Protein AF-A0AAN0KNG1-F1 (afdb_monomer_lite)

Secondary structure (DSSP, 8-state):
--S-S-S-SS-------S--EEEEEEEEEEEEEEEETTEEEEEEEEEEEEEEETTEEEEEEETTEEEEEESPPS--TTGGG--EEEEEEEEEETTEEESEEEESEEEEEEEEEEEEEETTS-EEEEEEEEEEEEE-TTPPEEE----

Radius of gyration: 17.94 Å; chains: 1; bounding box: 52×50×47 Å

Sequence (147 aa):
MTSADVVQALTSVCDNHGMARQFEFADSEISRIHRTAEGCSIEFSAALVTERQGSDTQQGYSNGLRLLLNPCPPAIADQAQAFGLLTSGWLQRGLQRLSVLPVPSDYQAEALSLHLQFANGLQMQLSGSSLRCEASEQARQVEVLAC

Foldseek 3Di:
DDDDDDPPPPPPDPPPPDFFKKWAQAFWWWPAWDADPFAIKTFTCWIWIWTDDPPDIFIWTKRFKMKGAPHHPPDWPPRVPPGTGWRFKWKDAPPDTGRMDTEFDKDFHPKIKIWTAHPVRDITITMHGMMTIYGDPPIDIDTPPDD

pLDDT: mean 82.28, std 19.29, range [33.16, 98.0]

Structure (mmCIF, N/CA/C/O backbone):
data_AF-A0AAN0KNG1-F1
#
_entry.id   AF-A0AAN0KNG1-F1
#
loop_
_atom_site.group_PDB
_atom_site.id
_atom_site.type_symbol
_atom_site.label_atom_id
_atom_site.label_alt_id
_atom_site.label_comp_id
_atom_site.label_asym_id
_atom_site.label_entity_id
_atom_site.label_seq_id
_atom_site.pdbx_PDB_ins_code
_atom_site.Cartn_x
_atom_site.Cartn_y
_atom_site.Cartn_z
_atom_site.occupancy
_atom_site.B_iso_or_equiv
_atom_site.auth_seq_id
_atom_site.auth_comp_id
_atom_site.auth_asym_id
_atom_site.auth_atom_id
_atom_site.pdbx_PDB_model_num
ATOM 1 N N . MET A 1 1 ? 31.582 34.809 32.575 1.00 43.69 1 MET A N 1
ATOM 2 C CA . MET A 1 1 ? 30.729 34.952 31.376 1.00 43.69 1 MET A CA 1
ATOM 3 C C . MET A 1 1 ? 31.422 34.194 30.262 1.00 43.69 1 MET A C 1
ATOM 5 O O . MET A 1 1 ? 32.468 34.629 29.803 1.00 43.69 1 MET A O 1
ATOM 9 N N . THR A 1 2 ? 30.937 32.990 29.974 1.00 39.97 2 THR A N 1
ATOM 10 C CA . THR A 1 2 ? 31.648 31.940 29.228 1.00 39.97 2 THR A CA 1
ATOM 11 C C . THR A 1 2 ? 30.662 31.238 28.305 1.00 39.97 2 THR A C 1
ATOM 13 O O . THR A 1 2 ? 29.613 30.821 28.784 1.00 39.97 2 THR A O 1
ATOM 16 N N . SER A 1 3 ? 31.014 31.132 27.020 1.00 42.19 3 SER A N 1
ATOM 17 C CA . SER A 1 3 ? 30.436 30.245 25.993 1.00 42.19 3 SER A CA 1
ATOM 18 C C . SER A 1 3 ? 28.920 30.045 26.033 1.00 42.19 3 SER A C 1
ATOM 20 O O . SER A 1 3 ? 28.424 28.922 25.980 1.00 42.19 3 SER A O 1
ATOM 22 N N . ALA A 1 4 ? 28.229 31.179 26.106 1.00 39.78 4 ALA A N 1
ATOM 23 C CA . ALA A 1 4 ? 26.853 31.387 25.701 1.00 39.78 4 ALA A CA 1
ATOM 24 C C . ALA A 1 4 ? 26.429 30.480 24.526 1.00 39.78 4 ALA A C 1
ATOM 26 O O . ALA A 1 4 ? 27.022 30.502 23.449 1.00 39.78 4 ALA A O 1
ATOM 27 N N . ASP A 1 5 ? 25.371 29.712 24.771 1.00 42.09 5 ASP A N 1
ATOM 28 C CA . ASP A 1 5 ? 24.125 29.795 24.002 1.00 42.09 5 ASP A CA 1
ATOM 29 C C . ASP A 1 5 ? 24.109 29.312 22.539 1.00 42.09 5 ASP A C 1
ATOM 31 O O . ASP A 1 5 ? 23.098 29.472 21.862 1.00 42.09 5 ASP A O 1
ATOM 35 N N . VAL A 1 6 ? 25.165 28.654 22.041 1.00 44.97 6 VAL A N 1
ATOM 36 C CA . VAL A 1 6 ? 25.234 28.220 20.623 1.00 44.97 6 VAL A CA 1
ATOM 37 C C . VAL A 1 6 ? 24.984 26.718 20.393 1.00 44.97 6 VAL A C 1
ATOM 39 O O . VAL A 1 6 ? 24.703 26.313 19.269 1.00 44.97 6 VAL A O 1
ATOM 42 N N . VAL A 1 7 ? 24.968 25.865 21.423 1.00 39.97 7 VAL A N 1
ATOM 43 C CA . VAL A 1 7 ? 24.682 24.416 21.250 1.00 39.97 7 VAL A CA 1
ATOM 44 C C . VAL A 1 7 ? 23.303 24.046 21.805 1.00 39.97 7 VAL A C 1
ATOM 46 O O . VAL A 1 7 ? 23.127 23.045 22.489 1.00 39.97 7 VAL A O 1
ATOM 49 N N . GLN A 1 8 ? 22.304 24.882 21.518 1.00 36.75 8 GLN A N 1
ATOM 50 C CA . GLN A 1 8 ? 20.894 24.623 21.841 1.00 36.75 8 GLN A CA 1
ATOM 51 C C . GLN A 1 8 ? 19.999 24.614 20.587 1.00 36.75 8 GLN A C 1
ATOM 53 O O . GLN A 1 8 ? 18.789 24.781 20.676 1.00 36.75 8 GLN A O 1
ATOM 58 N N . ALA A 1 9 ? 20.597 24.377 19.411 1.00 39.06 9 ALA A N 1
ATOM 59 C CA . ALA A 1 9 ? 19.920 24.346 18.109 1.00 39.06 9 ALA A CA 1
ATOM 60 C C . ALA A 1 9 ? 19.993 22.972 17.401 1.00 39.06 9 ALA A C 1
ATOM 62 O O . ALA A 1 9 ? 19.987 22.907 16.176 1.00 39.06 9 ALA A O 1
ATOM 63 N N . LEU A 1 10 ? 20.075 21.866 18.156 1.00 39.66 10 LEU A N 1
ATOM 64 C CA . LEU A 1 10 ? 19.995 20.497 17.603 1.00 39.66 10 LEU A CA 1
ATOM 65 C C . LEU A 1 10 ? 18.913 19.614 18.238 1.00 39.66 10 LEU A C 1
ATOM 67 O O . LEU A 1 10 ? 18.740 18.467 17.842 1.00 39.66 10 LEU A O 1
ATOM 71 N N . THR A 1 11 ? 18.111 20.156 19.146 1.00 39.69 11 THR A N 1
ATOM 72 C CA . THR A 1 11 ? 16.829 19.562 19.534 1.00 39.69 11 THR A CA 1
ATOM 73 C C . THR A 1 11 ? 15.722 20.322 18.825 1.00 39.69 11 THR A C 1
ATOM 75 O O . THR A 1 11 ? 14.994 21.098 19.436 1.00 39.69 11 THR A O 1
ATOM 78 N N . SER A 1 12 ? 15.601 20.109 17.509 1.00 38.56 12 SER A N 1
ATOM 79 C CA . SER A 1 12 ? 14.331 20.343 16.821 1.00 38.56 12 SER A CA 1
ATOM 80 C C . SER A 1 12 ? 13.354 19.287 17.333 1.00 38.56 12 SER A C 1
ATOM 82 O O . SER A 1 12 ? 13.273 18.177 16.824 1.00 38.56 12 SER A O 1
ATOM 84 N N . VAL A 1 13 ? 12.782 19.603 18.493 1.00 38.78 13 VAL A N 1
ATOM 85 C CA . VAL A 1 13 ? 11.366 19.476 18.817 1.00 38.78 13 VAL A CA 1
ATOM 86 C C . VAL A 1 13 ? 10.652 18.401 17.990 1.00 38.78 13 VAL A C 1
ATOM 88 O O . VAL A 1 13 ? 9.929 18.688 17.041 1.00 38.78 13 VAL A O 1
ATOM 91 N N . CYS A 1 14 ? 10.822 17.142 18.394 1.00 35.81 14 CYS A N 1
ATOM 92 C CA . CYS A 1 14 ? 9.769 16.150 18.215 1.00 35.81 14 CYS A CA 1
ATOM 93 C C . CYS A 1 14 ? 8.671 16.478 19.235 1.00 35.81 14 CYS A C 1
ATOM 95 O O . CYS A 1 14 ? 8.558 15.818 20.270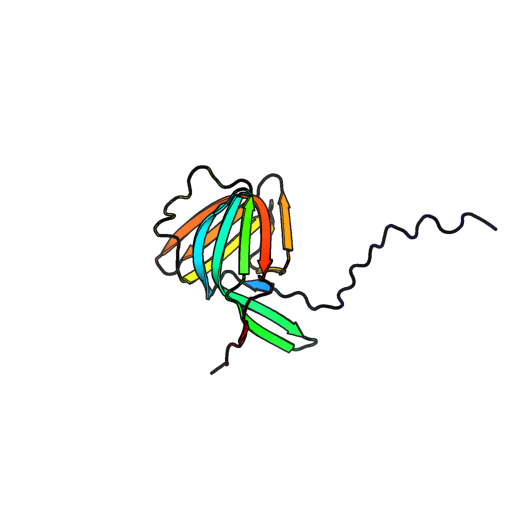 1.00 35.81 14 CYS A O 1
ATOM 97 N N . ASP A 1 15 ? 7.904 17.539 18.976 1.00 37.59 15 ASP A N 1
ATOM 98 C CA . ASP A 1 15 ? 6.628 17.766 19.647 1.00 37.59 15 ASP A CA 1
ATOM 99 C C . ASP A 1 15 ? 5.692 16.627 19.226 1.00 37.59 15 ASP A C 1
ATOM 101 O O . ASP A 1 15 ? 4.996 16.702 18.219 1.00 37.59 15 ASP A O 1
ATOM 105 N N . ASN A 1 16 ? 5.655 15.549 20.009 1.00 39.00 16 ASN A N 1
ATOM 106 C CA . ASN A 1 16 ? 4.606 14.531 19.922 1.00 39.00 16 ASN A CA 1
ATOM 107 C C . ASN A 1 16 ? 3.310 15.034 20.594 1.00 39.00 16 ASN A C 1
ATOM 109 O O . ASN A 1 16 ? 2.680 14.324 21.375 1.00 39.00 16 ASN A O 1
ATOM 113 N N . HIS A 1 17 ? 2.884 16.260 20.277 1.00 38.59 17 HIS A N 1
ATOM 114 C CA . HIS A 1 17 ? 1.521 16.740 20.521 1.00 38.59 17 HIS A CA 1
ATOM 115 C C . HIS A 1 17 ? 0.608 16.337 19.352 1.00 38.59 17 HIS A C 1
ATOM 117 O O . HIS A 1 17 ? 0.002 17.160 18.674 1.00 38.59 17 HIS A O 1
ATOM 123 N N . GLY A 1 18 ? 0.526 15.028 19.124 1.00 45.78 18 GLY A N 1
ATOM 124 C CA . GLY A 1 18 ? -0.305 14.391 18.110 1.00 45.78 18 GLY A CA 1
ATOM 125 C C . GLY A 1 18 ? 0.041 12.911 18.091 1.00 45.78 18 GLY A C 1
ATOM 126 O O . GLY A 1 18 ? 1.151 12.535 17.727 1.00 45.78 18 GLY A O 1
ATOM 127 N N . MET A 1 19 ? -0.852 12.065 18.588 1.00 56.03 19 MET A N 1
ATOM 128 C CA . MET A 1 19 ? -0.594 10.631 18.675 1.00 56.03 19 MET A CA 1
ATOM 129 C C . MET A 1 19 ? -0.348 10.049 17.278 1.00 56.03 19 MET A C 1
ATOM 131 O O . MET A 1 19 ? -1.056 10.382 16.329 1.00 56.03 19 MET A O 1
ATOM 135 N N . ALA A 1 20 ? 0.664 9.189 17.146 1.00 72.19 20 ALA A N 1
ATOM 136 C CA . ALA A 1 20 ? 1.073 8.656 15.851 1.00 72.19 20 ALA A CA 1
ATOM 137 C C . ALA A 1 20 ? -0.005 7.711 15.298 1.00 72.19 20 ALA A C 1
ATOM 139 O O . ALA A 1 20 ? -0.115 6.560 15.722 1.00 72.19 20 ALA A O 1
ATOM 140 N N . ARG A 1 21 ? -0.789 8.211 14.343 1.00 88.62 21 ARG A N 1
ATOM 141 C CA . ARG A 1 21 ? -1.677 7.425 13.487 1.00 88.62 21 ARG A CA 1
ATOM 142 C C . ARG A 1 21 ? -0.853 6.359 12.758 1.00 88.62 21 ARG A C 1
ATOM 144 O O . ARG A 1 21 ? 0.208 6.670 12.217 1.00 88.62 21 ARG A O 1
ATOM 151 N N . GLN A 1 22 ? -1.318 5.115 12.744 1.00 93.62 22 GLN A N 1
ATOM 152 C CA . GLN A 1 22 ? -0.646 3.980 12.109 1.00 93.62 22 GLN A CA 1
ATOM 153 C C . GLN A 1 22 ? -1.538 3.381 11.031 1.00 93.62 22 GLN A C 1
ATOM 155 O O . GLN A 1 22 ? -2.720 3.175 11.253 1.00 93.62 22 GLN A O 1
ATOM 160 N N . PHE A 1 23 ? -0.965 3.104 9.871 1.00 94.88 23 PHE A N 1
ATOM 161 C CA . PHE A 1 23 ? -1.590 2.387 8.772 1.00 94.88 23 PHE A CA 1
ATOM 162 C C . PHE A 1 23 ? -1.186 0.916 8.803 1.00 94.88 23 PHE A C 1
ATOM 164 O O . PHE A 1 23 ? -0.001 0.604 8.953 1.00 94.88 23 PHE A O 1
ATOM 171 N N . GLU A 1 24 ? -2.162 0.035 8.612 1.00 95.75 24 GLU A N 1
ATOM 172 C CA . GLU A 1 24 ? -1.994 -1.413 8.565 1.00 95.75 24 GLU A CA 1
ATOM 173 C C . GLU A 1 24 ? -2.334 -1.936 7.168 1.00 95.75 24 GLU A C 1
ATOM 175 O O . GLU A 1 24 ? -3.383 -1.631 6.608 1.00 95.75 24 GLU A O 1
ATOM 180 N N . PHE A 1 25 ? -1.442 -2.735 6.578 1.00 96.25 25 PHE A N 1
ATOM 181 C CA . PHE A 1 25 ? -1.678 -3.261 5.231 1.00 96.25 25 PHE A CA 1
ATOM 182 C C . PHE A 1 25 ? -2.793 -4.303 5.191 1.00 96.25 25 PHE A C 1
ATOM 184 O O . PHE A 1 25 ? -3.537 -4.346 4.218 1.00 96.25 25 PHE A O 1
ATOM 191 N N . ALA A 1 26 ? -2.866 -5.173 6.200 1.00 95.06 26 ALA A N 1
ATOM 192 C CA . ALA A 1 26 ? -3.926 -6.170 6.284 1.00 95.06 26 ALA A CA 1
ATOM 193 C C . ALA A 1 26 ? -5.282 -5.473 6.443 1.00 95.06 26 ALA A C 1
ATOM 195 O O . ALA A 1 26 ? -5.362 -4.400 7.037 1.00 95.06 26 ALA A 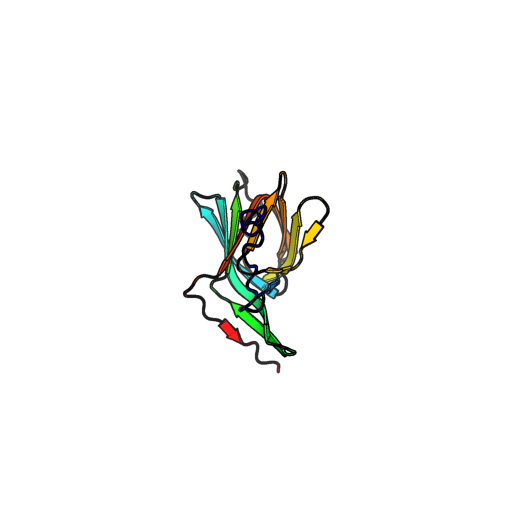O 1
ATOM 196 N N . ASP A 1 27 ? -6.316 -6.069 5.855 1.00 95.25 27 ASP A N 1
ATOM 197 C CA . ASP A 1 27 ? -7.688 -5.555 5.835 1.00 95.25 27 ASP A CA 1
ATOM 198 C C . ASP A 1 27 ? -7.869 -4.214 5.103 1.00 95.25 27 ASP A C 1
ATOM 200 O O . ASP A 1 27 ? -8.976 -3.685 5.028 1.00 95.25 27 ASP A O 1
ATOM 204 N N . SER A 1 28 ? -6.812 -3.686 4.481 1.00 95.94 28 SER A N 1
ATOM 205 C CA . SER A 1 28 ? -6.892 -2.505 3.628 1.00 95.94 28 SER A CA 1
ATOM 206 C C . SER A 1 28 ? -7.258 -2.861 2.188 1.00 95.94 28 SER A C 1
ATOM 208 O O . SER A 1 28 ? -6.819 -3.874 1.652 1.00 95.94 28 SER A O 1
ATOM 210 N N . GLU A 1 29 ? -8.013 -2.002 1.512 1.00 96.69 29 GLU A N 1
ATOM 211 C CA . GLU A 1 29 ? -8.453 -2.191 0.131 1.00 96.69 29 GLU A CA 1
ATOM 212 C C . GLU A 1 29 ? -7.804 -1.168 -0.809 1.00 96.69 29 GLU A C 1
ATOM 214 O O . GLU A 1 29 ? -7.928 0.044 -0.615 1.00 96.69 29 GLU A O 1
ATOM 219 N N . ILE A 1 30 ? -7.124 -1.663 -1.848 1.00 95.56 30 ILE A N 1
ATOM 220 C CA . ILE A 1 30 ? -6.524 -0.842 -2.906 1.00 95.56 30 ILE A CA 1
ATOM 221 C C . ILE A 1 30 ? -7.565 -0.572 -3.990 1.00 95.56 30 ILE A C 1
ATOM 223 O O . ILE A 1 30 ? -8.102 -1.500 -4.593 1.00 95.56 30 ILE A O 1
ATOM 227 N N . SER A 1 31 ? -7.785 0.701 -4.308 1.00 93.31 31 SER A N 1
ATOM 228 C CA . SER A 1 31 ? -8.691 1.122 -5.382 1.00 93.31 31 SER A CA 1
ATOM 229 C C . SER A 1 31 ? -7.965 1.394 -6.696 1.00 93.31 31 SER A C 1
ATOM 231 O O . SER A 1 31 ? -8.551 1.258 -7.774 1.00 93.31 31 SER A O 1
ATOM 233 N N . ARG A 1 32 ? -6.688 1.794 -6.633 1.00 91.81 32 ARG A N 1
ATOM 234 C CA . ARG A 1 32 ? -5.921 2.162 -7.824 1.00 91.81 32 ARG A CA 1
ATOM 235 C C . ARG A 1 32 ? -4.420 2.064 -7.601 1.00 91.81 32 ARG A C 1
ATOM 237 O O . ARG A 1 32 ? -3.901 2.521 -6.590 1.00 91.81 32 ARG A O 1
ATOM 244 N N . ILE A 1 33 ? -3.715 1.593 -8.627 1.00 92.69 33 ILE A N 1
ATOM 245 C CA . ILE A 1 33 ? -2.260 1.717 -8.752 1.00 92.69 33 ILE A CA 1
ATOM 246 C C . ILE A 1 33 ? -1.957 2.380 -10.087 1.00 92.69 33 ILE A C 1
ATOM 248 O O . ILE A 1 33 ? -2.384 1.890 -11.134 1.00 92.69 33 ILE A O 1
ATOM 252 N N . HIS A 1 34 ? -1.236 3.496 -10.076 1.00 91.00 34 HIS A N 1
ATOM 253 C CA . HIS A 1 34 ? -0.938 4.240 -11.297 1.00 91.00 34 HIS A CA 1
ATOM 254 C C . HIS A 1 34 ? 0.383 5.000 -11.209 1.00 91.00 34 HIS A C 1
ATOM 256 O O . HIS A 1 34 ? 0.895 5.288 -10.131 1.00 91.00 34 HIS A O 1
ATOM 262 N N . ARG A 1 35 ? 0.947 5.330 -12.372 1.00 91.06 35 ARG A N 1
ATOM 263 C CA . ARG A 1 35 ? 2.147 6.166 -12.461 1.00 91.06 35 ARG A CA 1
ATOM 264 C C . ARG A 1 35 ? 1.781 7.635 -12.278 1.00 91.06 35 ARG A C 1
ATOM 266 O O . ARG A 1 35 ? 0.778 8.092 -12.820 1.00 91.06 35 ARG A O 1
ATOM 273 N N . THR A 1 36 ? 2.637 8.370 -11.590 1.00 89.62 36 THR A N 1
ATOM 274 C CA . THR A 1 36 ? 2.605 9.826 -11.451 1.00 89.62 36 THR A CA 1
ATOM 275 C C . THR A 1 36 ? 3.946 10.406 -11.906 1.00 89.62 36 THR A C 1
ATOM 277 O O . THR A 1 36 ? 4.884 9.667 -12.213 1.00 89.62 36 THR A O 1
ATOM 280 N N . ALA A 1 37 ? 4.059 11.736 -11.945 1.00 86.31 37 ALA A N 1
ATOM 281 C CA . ALA A 1 37 ? 5.335 12.401 -12.215 1.00 86.31 37 ALA A CA 1
ATOM 282 C C . ALA A 1 37 ? 6.400 12.123 -11.132 1.00 86.31 37 ALA A C 1
ATOM 284 O O . ALA A 1 37 ? 7.590 12.247 -11.400 1.00 86.31 37 ALA A O 1
ATOM 285 N N . GLU A 1 38 ? 5.972 11.737 -9.926 1.00 84.81 38 GLU A N 1
ATOM 286 C CA . GLU A 1 38 ? 6.833 11.524 -8.759 1.00 84.81 38 GLU A CA 1
ATOM 287 C C . GLU A 1 38 ? 7.142 10.043 -8.495 1.00 84.81 38 GLU A C 1
ATOM 289 O O . GLU A 1 38 ? 7.977 9.745 -7.646 1.00 84.81 38 GLU A O 1
ATOM 294 N N . GLY A 1 39 ? 6.464 9.106 -9.170 1.00 91.25 39 GLY A N 1
ATOM 295 C CA . GLY A 1 39 ? 6.616 7.680 -8.894 1.00 91.25 39 GLY A CA 1
ATOM 296 C C . GLY A 1 39 ? 5.385 6.836 -9.227 1.00 91.25 39 GLY A C 1
ATOM 297 O O . GLY A 1 39 ? 4.654 7.104 -10.177 1.00 91.25 39 GLY A O 1
ATOM 298 N N . CYS A 1 40 ? 5.198 5.749 -8.485 1.00 92.75 40 CYS A N 1
ATOM 299 C CA . CYS A 1 40 ? 3.995 4.924 -8.507 1.00 92.75 40 CYS A CA 1
ATOM 300 C C . CYS A 1 40 ? 3.130 5.314 -7.304 1.00 92.75 40 CYS A C 1
ATOM 302 O O . CYS A 1 40 ? 3.597 5.240 -6.168 1.00 92.75 40 CYS A O 1
ATOM 304 N N . SER A 1 41 ? 1.879 5.689 -7.547 1.00 93.94 41 SER A N 1
ATOM 305 C CA . SER A 1 41 ? 0.879 5.937 -6.510 1.00 93.94 41 SER A CA 1
ATOM 306 C C . SER A 1 41 ? -0.002 4.705 -6.318 1.00 93.94 41 SER A C 1
ATOM 308 O O . SER A 1 41 ? -0.471 4.117 -7.297 1.00 93.94 41 SER A O 1
ATOM 310 N N . ILE A 1 42 ? -0.227 4.335 -5.059 1.00 95.25 42 ILE A N 1
ATOM 311 C CA . ILE A 1 42 ? -1.157 3.297 -4.613 1.00 95.25 42 ILE A CA 1
ATOM 312 C C . ILE A 1 42 ? -2.204 3.986 -3.744 1.00 95.25 42 ILE A C 1
ATOM 314 O O . ILE A 1 42 ? -1.883 4.505 -2.675 1.00 95.25 42 ILE A O 1
ATOM 318 N N . GLU A 1 43 ? -3.444 4.004 -4.213 1.00 94.69 43 GLU A N 1
ATOM 319 C CA . GLU A 1 43 ? -4.579 4.636 -3.543 1.00 94.69 43 GLU A CA 1
ATOM 320 C C . GLU A 1 43 ? -5.460 3.573 -2.894 1.00 94.69 43 GLU A C 1
ATOM 322 O O . GLU A 1 43 ? -5.726 2.521 -3.487 1.00 94.69 43 GLU A O 1
ATOM 327 N N . PHE A 1 44 ? -5.940 3.868 -1.688 1.00 94.62 44 PHE A N 1
ATOM 328 C CA . PHE A 1 44 ? -6.775 2.962 -0.909 1.00 94.62 44 PHE A CA 1
ATOM 329 C C . PHE A 1 44 ? -8.220 3.464 -0.878 1.00 94.62 44 PHE A C 1
ATOM 331 O O . PHE A 1 44 ? -8.465 4.629 -0.567 1.00 94.62 44 PHE A O 1
ATOM 338 N N . SER A 1 45 ? -9.188 2.597 -1.195 1.00 93.12 45 SER A N 1
ATOM 339 C CA . SER A 1 45 ? -10.616 2.873 -0.949 1.00 93.12 45 SER A CA 1
ATOM 340 C C . SER A 1 45 ? -10.949 2.778 0.537 1.00 93.12 45 SER A C 1
ATOM 342 O O . SER A 1 45 ? -11.808 3.517 1.018 1.00 93.12 45 SER A O 1
ATOM 344 N N . ALA A 1 46 ? -10.251 1.897 1.255 1.00 94.56 46 ALA A N 1
ATOM 345 C CA . ALA A 1 46 ? -10.366 1.714 2.692 1.00 94.56 46 ALA A CA 1
ATOM 346 C C . ALA A 1 46 ? -9.011 1.273 3.257 1.00 94.56 46 ALA A C 1
ATOM 348 O O . ALA A 1 46 ? -8.654 0.108 3.180 1.00 94.56 46 ALA A O 1
ATOM 349 N N . ALA A 1 47 ? -8.232 2.197 3.806 1.00 95.06 47 ALA A N 1
ATOM 350 C CA . ALA A 1 47 ? -7.002 1.890 4.523 1.00 95.06 47 ALA A CA 1
ATOM 351 C C . ALA A 1 47 ? -7.295 1.731 6.010 1.00 95.06 47 ALA A C 1
ATOM 353 O O . ALA A 1 47 ? -7.838 2.651 6.625 1.00 95.06 47 ALA A O 1
ATOM 354 N N . LEU A 1 48 ? -6.916 0.595 6.581 1.00 95.06 48 LEU A N 1
ATOM 355 C CA . LEU A 1 48 ? -7.027 0.352 8.001 1.00 95.06 48 LEU A CA 1
ATOM 356 C C . LEU A 1 48 ? -6.042 1.246 8.759 1.00 95.06 48 LEU A C 1
ATOM 358 O O . LEU A 1 48 ? -4.831 1.211 8.531 1.00 95.06 48 LEU A O 1
ATOM 362 N N . VAL A 1 49 ? -6.582 2.075 9.644 1.00 92.94 49 VAL A N 1
ATOM 363 C CA . VAL A 1 49 ? -5.834 3.055 10.413 1.00 92.94 49 VAL A CA 1
ATOM 364 C C . VAL A 1 49 ? -6.150 2.908 11.895 1.00 92.94 49 VAL A C 1
ATOM 366 O O . VAL A 1 49 ? -7.310 2.932 12.306 1.00 92.94 49 VAL A O 1
ATOM 369 N N . THR A 1 50 ? -5.091 2.834 12.689 1.00 91.19 50 THR A N 1
ATOM 370 C CA . THR A 1 50 ? -5.136 2.751 14.142 1.00 91.19 50 THR A CA 1
ATOM 371 C C . THR A 1 50 ? -4.580 4.039 14.743 1.00 91.19 50 THR A C 1
ATOM 373 O O . THR A 1 50 ? -3.478 4.484 14.414 1.00 91.19 50 THR A O 1
ATOM 376 N N . GLU A 1 51 ? -5.334 4.653 15.645 1.00 87.75 51 GLU A N 1
ATOM 377 C CA . GLU A 1 51 ? -4.946 5.842 16.394 1.00 87.75 51 GLU A CA 1
ATOM 378 C C . GLU A 1 51 ? -4.946 5.535 17.879 1.00 87.75 51 GLU A C 1
ATOM 380 O O . GLU A 1 51 ? -5.917 5.018 18.426 1.00 87.75 51 GLU A O 1
ATOM 385 N N . ARG A 1 52 ? -3.858 5.883 18.560 1.00 81.81 52 ARG A N 1
ATOM 386 C CA . ARG A 1 52 ? -3.838 5.850 20.021 1.00 81.81 52 ARG A CA 1
ATOM 387 C C . ARG A 1 52 ? -4.290 7.197 20.551 1.00 81.81 52 ARG A C 1
ATOM 389 O O . ARG A 1 52 ? -3.853 8.218 20.048 1.00 81.81 52 ARG A O 1
ATOM 396 N N . GLN A 1 53 ? -5.130 7.219 21.571 1.00 76.19 53 GLN A N 1
ATOM 397 C CA . GLN A 1 53 ? -5.496 8.425 22.305 1.00 76.19 53 GLN A CA 1
ATOM 398 C C . GLN A 1 53 ? -5.373 8.120 23.798 1.00 76.19 53 GLN A C 1
ATOM 400 O O . GLN A 1 53 ? -6.277 7.588 24.433 1.00 76.19 53 GLN A O 1
ATOM 405 N N . GLY A 1 54 ? -4.199 8.404 24.367 1.00 77.25 54 GLY A N 1
ATOM 406 C CA . GLY A 1 54 ? -3.895 8.032 25.750 1.00 77.25 54 GLY A CA 1
ATOM 407 C C . GLY A 1 54 ? -3.761 6.514 25.900 1.00 77.25 54 GLY A C 1
ATOM 408 O O . GLY A 1 54 ? -2.877 5.916 25.287 1.00 77.25 54 GLY A O 1
ATOM 409 N N . SER A 1 55 ? -4.612 5.904 26.728 1.00 76.69 55 SER A N 1
ATOM 410 C CA . SER A 1 55 ? -4.719 4.442 26.867 1.00 76.69 55 SER A CA 1
ATOM 411 C C . SER A 1 55 ? -5.558 3.789 25.773 1.00 76.69 55 SER A C 1
ATOM 413 O O . SER A 1 55 ? -5.464 2.576 25.582 1.00 76.69 55 SER A O 1
ATOM 415 N N . ASP A 1 56 ? -6.371 4.575 25.072 1.00 78.75 56 ASP A N 1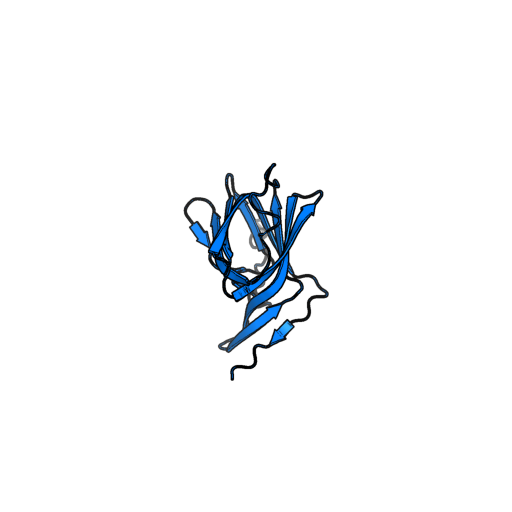
ATOM 416 C CA . ASP A 1 56 ? -7.371 4.049 24.159 1.00 78.75 56 ASP A CA 1
ATOM 417 C C . ASP A 1 56 ? -6.776 3.883 22.766 1.00 78.75 56 ASP A C 1
ATOM 419 O O . ASP A 1 56 ? -5.896 4.631 22.336 1.00 78.75 56 ASP A O 1
ATOM 423 N N . THR A 1 57 ? -7.238 2.857 22.063 1.00 83.50 57 THR A N 1
ATOM 424 C CA . THR A 1 57 ? -6.860 2.586 20.678 1.00 83.50 57 THR A CA 1
ATOM 425 C C . THR A 1 57 ? -8.132 2.590 19.849 1.00 83.50 57 THR A C 1
ATOM 427 O O . THR A 1 57 ? -8.997 1.740 20.044 1.00 83.50 57 THR A O 1
ATOM 430 N N . GLN A 1 58 ? -8.256 3.570 18.960 1.00 86.31 58 GLN A N 1
ATOM 431 C CA . GLN A 1 58 ? -9.337 3.657 17.990 1.00 86.31 58 GLN A CA 1
ATOM 432 C C . GLN A 1 58 ? -8.876 3.090 16.653 1.00 86.31 58 GLN A C 1
ATOM 434 O O . GLN A 1 58 ? -7.765 3.361 16.200 1.00 86.31 58 GLN A O 1
ATOM 439 N N . GLN A 1 59 ? -9.750 2.318 16.019 1.00 89.94 59 GLN A N 1
ATOM 440 C CA . GLN A 1 59 ? -9.506 1.692 14.729 1.00 89.94 59 GLN A CA 1
ATOM 441 C C . GLN A 1 59 ? -10.589 2.143 13.745 1.00 89.94 59 GLN A C 1
ATOM 443 O O . GLN A 1 59 ? -11.781 2.148 14.062 1.00 89.94 59 GLN A O 1
ATOM 448 N N . GLY A 1 60 ? -10.177 2.542 12.547 1.00 90.88 60 GLY A N 1
ATOM 449 C CA . GLY A 1 60 ? -11.072 3.068 11.523 1.00 90.88 60 GLY A CA 1
ATOM 450 C C . GLY A 1 60 ? -10.521 2.859 10.122 1.00 90.88 60 GLY A C 1
ATOM 451 O O . GLY A 1 60 ? -9.328 2.634 9.933 1.00 90.88 60 GLY A O 1
ATOM 452 N N . TYR A 1 61 ? -11.392 2.971 9.127 1.00 91.75 61 TYR A N 1
ATOM 453 C CA . TYR A 1 61 ? -10.985 2.966 7.727 1.00 91.75 61 TYR A CA 1
ATOM 454 C C . TYR A 1 61 ? -10.875 4.394 7.192 1.00 91.75 61 TYR A C 1
ATOM 456 O O . TYR A 1 61 ? -11.758 5.226 7.410 1.00 91.75 61 TYR A O 1
ATOM 464 N N . SER A 1 62 ? -9.789 4.674 6.471 1.00 90.50 62 SER A N 1
ATOM 465 C CA . SER A 1 62 ? -9.538 5.933 5.768 1.00 90.50 62 SER A CA 1
ATOM 466 C C . SER A 1 62 ? -9.599 5.725 4.259 1.00 90.50 62 SER A C 1
ATOM 468 O O . SER A 1 62 ? -8.879 4.895 3.714 1.00 90.50 62 SER A O 1
ATOM 470 N N . ASN A 1 63 ? -10.401 6.523 3.560 1.00 89.12 63 ASN A N 1
ATOM 471 C CA . ASN A 1 63 ? -10.489 6.496 2.095 1.00 89.12 63 ASN A CA 1
ATOM 472 C C . ASN A 1 63 ? -9.538 7.481 1.392 1.00 89.12 63 ASN A C 1
ATOM 474 O O . ASN A 1 63 ? -9.657 7.713 0.191 1.00 89.12 63 ASN A O 1
ATOM 478 N N . GLY A 1 64 ? -8.643 8.123 2.143 1.00 88.81 64 GLY A N 1
ATOM 479 C CA . GLY A 1 64 ? -7.713 9.113 1.604 1.00 88.81 64 GLY A CA 1
ATOM 480 C C . GLY A 1 64 ? -6.251 8.775 1.844 1.00 88.81 64 GLY A C 1
ATOM 481 O O . GLY A 1 64 ? -5.408 9.650 1.669 1.00 88.81 64 GLY A O 1
ATOM 482 N N . LEU A 1 65 ? -5.931 7.550 2.267 1.00 94.31 65 LEU A N 1
ATOM 483 C CA . LEU A 1 65 ? -4.542 7.123 2.384 1.00 94.31 65 LEU A CA 1
ATOM 484 C C . LEU A 1 65 ? -3.970 6.796 1.002 1.00 94.31 65 LEU A C 1
ATOM 486 O O . LEU A 1 65 ? -4.618 6.138 0.184 1.00 94.31 65 LEU A O 1
ATOM 490 N N . ARG A 1 66 ? -2.737 7.238 0.758 1.00 94.75 66 ARG A N 1
ATOM 491 C CA . ARG A 1 66 ? -1.967 6.884 -0.432 1.00 94.75 66 ARG A CA 1
ATOM 492 C C . ARG A 1 66 ? -0.529 6.538 -0.077 1.00 94.75 66 ARG A C 1
ATOM 494 O O . ARG A 1 66 ? 0.068 7.159 0.804 1.00 94.75 66 ARG A O 1
ATOM 501 N N . LEU A 1 67 ? 0.033 5.579 -0.806 1.00 96.12 67 LEU A N 1
ATOM 502 C CA . LEU A 1 67 ? 1.467 5.312 -0.810 1.00 96.12 67 LEU A CA 1
ATOM 503 C C . LEU A 1 67 ? 2.068 5.806 -2.120 1.00 96.12 67 LEU A C 1
ATOM 505 O O . LEU A 1 67 ? 1.560 5.488 -3.194 1.00 96.12 67 LEU A O 1
ATOM 509 N N . LEU A 1 68 ? 3.169 6.541 -2.034 1.00 96.12 68 LEU A N 1
ATOM 510 C CA . LEU A 1 68 ? 3.934 6.983 -3.190 1.00 96.12 68 LEU A CA 1
ATOM 511 C C . LEU A 1 68 ? 5.324 6.354 -3.153 1.00 96.12 68 LEU A C 1
ATOM 513 O O . LEU A 1 68 ? 6.138 6.708 -2.303 1.00 96.12 68 LEU A O 1
ATOM 517 N N . LEU A 1 69 ? 5.592 5.439 -4.081 1.00 96.06 69 LEU A N 1
ATOM 518 C CA . LEU A 1 69 ? 6.881 4.767 -4.237 1.00 96.06 69 LEU A CA 1
ATOM 519 C C . LEU A 1 69 ? 7.683 5.405 -5.378 1.00 96.06 69 LEU A C 1
ATOM 521 O O . LEU A 1 69 ? 7.179 5.512 -6.497 1.00 96.06 69 LEU A O 1
ATOM 525 N N . ASN A 1 70 ? 8.938 5.770 -5.124 1.00 94.94 70 ASN A N 1
ATOM 526 C CA . ASN A 1 70 ? 9.828 6.385 -6.110 1.00 94.94 70 ASN A CA 1
ATOM 527 C C . ASN A 1 70 ? 11.213 5.700 -6.106 1.00 94.94 70 ASN A C 1
ATOM 529 O O . ASN A 1 70 ? 11.770 5.496 -5.029 1.00 94.94 70 ASN A O 1
ATOM 533 N N . PRO A 1 71 ? 11.803 5.353 -7.266 1.00 93.38 71 PRO A N 1
ATOM 534 C CA . PRO A 1 71 ? 11.201 5.386 -8.596 1.00 93.38 71 PRO A CA 1
ATOM 535 C C . PRO A 1 71 ? 10.051 4.395 -8.748 1.00 93.38 71 PRO A C 1
ATOM 537 O O . PRO A 1 71 ? 9.957 3.389 -8.051 1.00 93.38 71 PRO A O 1
ATOM 540 N N . CYS A 1 72 ? 9.182 4.687 -9.710 1.00 89.62 72 CYS A N 1
ATOM 541 C CA . CYS A 1 72 ? 8.174 3.741 -10.158 1.00 89.62 72 CYS A CA 1
ATOM 542 C C . CYS A 1 72 ? 8.847 2.662 -11.017 1.00 89.62 72 CYS A C 1
ATOM 544 O O . CYS A 1 72 ? 9.434 3.023 -12.047 1.00 89.62 72 CYS A O 1
ATOM 546 N N . PRO A 1 73 ? 8.771 1.363 -10.674 1.00 86.50 73 PRO A N 1
ATOM 547 C CA . PRO A 1 73 ? 9.349 0.311 -11.504 1.00 86.50 73 PRO A CA 1
ATOM 548 C C . PRO A 1 73 ? 8.848 0.392 -12.959 1.00 86.50 73 PRO A C 1
ATOM 550 O O . PRO A 1 73 ? 7.704 0.782 -13.198 1.00 86.50 73 PRO A O 1
ATOM 553 N N . PRO A 1 74 ? 9.671 0.045 -13.965 1.00 80.88 74 PRO A N 1
ATOM 554 C CA . PRO A 1 74 ? 9.332 0.186 -15.389 1.00 80.88 74 PRO A CA 1
ATOM 555 C C . PRO A 1 74 ? 8.187 -0.730 -15.844 1.00 80.88 74 PRO A C 1
ATOM 557 O O . PRO A 1 74 ? 7.489 -0.406 -16.801 1.00 80.88 74 PRO A O 1
ATOM 560 N N . ALA A 1 75 ? 7.922 -1.812 -15.113 1.00 80.69 75 ALA A N 1
ATOM 561 C CA . ALA A 1 75 ? 6.726 -2.630 -15.249 1.00 80.69 75 ALA A CA 1
ATOM 562 C C . ALA A 1 75 ? 6.181 -2.960 -13.856 1.00 80.69 75 ALA A C 1
ATOM 564 O O . ALA A 1 75 ? 6.949 -3.297 -12.956 1.00 80.69 75 ALA A O 1
ATOM 565 N N . ILE A 1 76 ? 4.863 -2.856 -13.691 1.00 82.62 76 ILE A N 1
ATOM 566 C CA . ILE A 1 76 ? 4.155 -3.363 -12.515 1.00 82.62 76 ILE A CA 1
ATOM 567 C C . ILE A 1 76 ? 3.494 -4.659 -12.968 1.00 82.62 76 ILE A C 1
ATOM 569 O O . ILE A 1 76 ? 2.552 -4.626 -13.764 1.00 82.62 76 ILE A O 1
ATOM 573 N N . ALA A 1 77 ? 4.041 -5.792 -12.532 1.00 78.50 77 ALA A N 1
ATOM 574 C CA . ALA A 1 77 ? 3.459 -7.091 -12.837 1.00 78.50 77 ALA A CA 1
ATOM 575 C C . ALA A 1 77 ? 2.011 -7.132 -12.335 1.00 78.50 77 ALA A C 1
ATOM 577 O O . ALA A 1 77 ? 1.718 -6.640 -11.246 1.00 78.50 77 ALA A O 1
ATOM 578 N N . ASP A 1 78 ? 1.116 -7.665 -13.165 1.00 80.12 78 ASP A N 1
ATOM 579 C CA . ASP A 1 78 ? -0.292 -7.866 -12.821 1.00 80.12 78 ASP A CA 1
ATOM 580 C C . ASP A 1 78 ? -1.028 -6.602 -12.347 1.00 80.12 78 ASP A C 1
ATOM 582 O O . ASP A 1 78 ? -2.026 -6.692 -11.638 1.00 80.12 78 ASP A O 1
ATOM 586 N N . GLN A 1 79 ? -0.598 -5.408 -12.784 1.00 79.00 79 GLN A N 1
ATOM 587 C CA . GLN A 1 79 ? -1.228 -4.132 -12.405 1.00 79.00 79 GLN A CA 1
ATOM 588 C C . GLN A 1 79 ? -2.743 -4.127 -12.652 1.00 79.00 79 GLN A C 1
ATOM 590 O O . GLN A 1 79 ? -3.506 -3.604 -11.845 1.00 79.00 79 GLN A O 1
ATOM 595 N N . ALA A 1 80 ? -3.182 -4.739 -13.755 1.00 80.50 80 ALA A N 1
ATOM 596 C CA . ALA A 1 80 ? -4.593 -4.860 -14.114 1.00 80.50 80 ALA A CA 1
ATOM 597 C C . ALA A 1 80 ? -5.392 -5.804 -13.195 1.00 80.50 80 ALA A C 1
ATOM 599 O O . ALA A 1 80 ? -6.589 -5.938 -13.391 1.00 80.50 80 ALA A O 1
ATOM 600 N N . GLN A 1 81 ? -4.747 -6.477 -12.243 1.00 79.88 81 GLN A N 1
ATOM 601 C CA . GLN A 1 81 ? -5.354 -7.367 -11.247 1.00 79.88 81 GLN A CA 1
ATOM 602 C C . GLN A 1 81 ? -5.020 -6.934 -9.806 1.00 79.88 81 GLN A C 1
ATOM 604 O O . GLN A 1 81 ? -5.577 -7.478 -8.854 1.00 79.88 81 GLN A O 1
ATOM 609 N N . ALA A 1 82 ? -4.123 -5.956 -9.638 1.00 84.00 82 ALA A N 1
ATOM 610 C CA . ALA A 1 82 ? -3.632 -5.458 -8.357 1.00 84.00 82 ALA A CA 1
ATOM 611 C C . ALA A 1 82 ? -4.568 -4.395 -7.753 1.00 84.00 82 ALA A C 1
ATOM 613 O O . ALA A 1 82 ? -4.181 -3.252 -7.508 1.00 84.00 82 ALA A O 1
ATOM 614 N N . PHE A 1 83 ? -5.821 -4.784 -7.533 1.00 89.06 83 PHE A N 1
ATOM 615 C CA . PHE A 1 83 ? -6.841 -3.998 -6.844 1.00 89.06 83 PHE A CA 1
ATOM 616 C C . PHE A 1 83 ? -7.684 -4.904 -5.937 1.00 89.06 83 PHE A C 1
ATOM 618 O O . PHE A 1 83 ? -7.797 -6.107 -6.175 1.00 89.06 83 PHE A O 1
ATOM 625 N N . GLY A 1 84 ? -8.284 -4.320 -4.900 1.00 92.75 84 GLY A N 1
ATOM 626 C CA . GLY A 1 84 ? -9.105 -5.018 -3.913 1.00 92.75 84 GLY A CA 1
ATOM 627 C C . GLY A 1 84 ? -8.413 -5.228 -2.565 1.00 92.75 84 GLY A C 1
ATOM 628 O O . GLY A 1 84 ? -7.418 -4.574 -2.242 1.00 92.75 84 GLY A O 1
ATOM 629 N N . LEU A 1 85 ? -8.998 -6.119 -1.763 1.00 96.81 85 LEU A N 1
ATOM 630 C CA . LEU A 1 85 ? -8.635 -6.348 -0.365 1.00 96.81 85 LEU A CA 1
ATOM 631 C C . LEU A 1 85 ? -7.253 -6.994 -0.224 1.00 96.81 85 LEU A C 1
ATOM 633 O O . LEU A 1 85 ? -6.945 -7.989 -0.887 1.00 96.81 85 LEU A O 1
ATOM 637 N N . LEU A 1 86 ? -6.455 -6.464 0.695 1.00 97.44 86 LEU A N 1
ATOM 638 C CA . LEU A 1 86 ? -5.181 -7.020 1.116 1.00 97.44 86 LEU A CA 1
ATOM 639 C C . LEU A 1 86 ? -5.374 -7.965 2.303 1.00 97.44 86 LEU A C 1
ATOM 641 O O . LEU A 1 86 ? -5.985 -7.617 3.309 1.00 97.44 86 LEU A O 1
ATOM 645 N N . THR A 1 87 ? -4.786 -9.152 2.213 1.00 97.19 87 THR A N 1
ATOM 646 C CA . THR A 1 87 ? -4.672 -10.084 3.346 1.00 97.19 87 THR A CA 1
ATOM 647 C C . THR A 1 87 ? -3.425 -9.806 4.170 1.00 97.19 87 THR A C 1
ATOM 649 O O . THR A 1 87 ? -3.390 -10.081 5.366 1.00 97.19 87 THR A O 1
ATOM 652 N N . SER A 1 88 ? -2.378 -9.266 3.542 1.00 97.31 88 SER A N 1
ATOM 653 C CA . SER A 1 88 ? -1.195 -8.770 4.234 1.00 97.31 88 SER A CA 1
ATOM 654 C C . SER A 1 88 ? -0.375 -7.840 3.346 1.00 97.31 88 SER A C 1
ATOM 656 O O . SER A 1 88 ? -0.520 -7.792 2.124 1.00 97.31 88 SER A O 1
ATOM 658 N N . GLY A 1 89 ? 0.548 -7.121 3.970 1.00 97.38 89 GLY A N 1
ATOM 659 C CA . GLY A 1 89 ? 1.571 -6.366 3.270 1.00 97.38 89 GLY A CA 1
ATOM 660 C C . GLY A 1 89 ? 2.658 -5.911 4.227 1.00 97.38 89 GLY A C 1
ATOM 661 O O . GLY A 1 89 ? 2.504 -5.986 5.448 1.00 97.38 89 GLY A O 1
ATOM 662 N N . TRP A 1 90 ? 3.798 -5.518 3.674 1.00 98.00 90 TRP A N 1
ATOM 663 C CA . TRP A 1 90 ? 4.897 -4.957 4.446 1.00 98.00 90 TRP A CA 1
ATOM 664 C C . TRP A 1 90 ? 5.862 -4.169 3.568 1.00 98.00 90 TRP A C 1
ATOM 666 O O . TRP A 1 90 ? 6.065 -4.474 2.392 1.00 98.00 90 TRP A O 1
ATOM 676 N N . LEU A 1 91 ? 6.525 -3.196 4.186 1.00 97.81 91 LEU A N 1
ATOM 677 C CA . LEU A 1 91 ? 7.676 -2.503 3.626 1.00 97.81 91 LEU A CA 1
ATOM 678 C C . LEU A 1 91 ? 8.966 -3.110 4.183 1.00 97.81 91 LEU A C 1
ATOM 680 O O . LEU A 1 91 ? 9.164 -3.171 5.394 1.00 97.81 91 LEU A O 1
ATOM 684 N N . GLN A 1 92 ? 9.862 -3.527 3.300 1.00 97.50 92 GLN A N 1
ATOM 685 C CA . GLN A 1 92 ? 11.230 -3.900 3.627 1.00 97.50 92 GLN A CA 1
ATOM 686 C C . GLN A 1 92 ? 12.143 -2.682 3.448 1.00 97.50 92 GLN A C 1
ATOM 688 O O . GLN A 1 92 ? 12.236 -2.128 2.351 1.00 97.50 92 GLN A O 1
ATOM 693 N N . ARG A 1 93 ? 12.840 -2.294 4.519 1.00 92.44 93 ARG A N 1
ATOM 694 C CA . ARG A 1 93 ? 13.868 -1.247 4.550 1.00 92.44 93 ARG A CA 1
ATOM 695 C C . ARG A 1 93 ? 15.176 -1.843 5.064 1.00 92.44 93 ARG A C 1
ATOM 697 O O . ARG A 1 93 ? 15.360 -2.011 6.271 1.00 92.44 93 ARG A O 1
ATOM 704 N N . GLY A 1 94 ? 16.084 -2.184 4.150 1.00 88.50 94 GLY A N 1
ATOM 705 C CA . GLY A 1 94 ? 17.278 -2.961 4.489 1.00 88.50 94 GLY A CA 1
ATOM 706 C C . GLY A 1 94 ? 16.895 -4.318 5.092 1.00 88.50 94 GLY A C 1
ATOM 707 O O . GLY A 1 94 ? 16.221 -5.118 4.447 1.00 88.50 94 GLY A O 1
ATOM 708 N N . LEU A 1 95 ? 17.293 -4.565 6.343 1.00 88.56 95 LEU A N 1
ATOM 709 C CA . LEU A 1 95 ? 16.928 -5.780 7.089 1.00 88.56 95 LEU A CA 1
ATOM 710 C C . LEU A 1 95 ? 15.616 -5.646 7.877 1.00 88.56 95 LEU A C 1
ATOM 712 O O . LEU A 1 95 ? 15.122 -6.632 8.420 1.00 88.56 95 LEU A O 1
ATOM 716 N N . GLN A 1 96 ? 15.061 -4.437 7.971 1.00 93.50 96 GLN A N 1
ATOM 717 C CA . GLN A 1 96 ? 13.866 -4.175 8.759 1.00 93.50 96 GLN A CA 1
ATOM 718 C C . GLN A 1 96 ? 12.607 -4.393 7.925 1.00 93.50 96 GLN A C 1
ATOM 720 O O . GLN A 1 96 ? 12.448 -3.788 6.866 1.00 93.50 96 GLN A O 1
ATOM 725 N N . ARG A 1 97 ? 11.679 -5.184 8.463 1.00 96.06 97 ARG A N 1
ATOM 726 C CA . ARG A 1 97 ? 10.332 -5.359 7.923 1.00 96.06 97 ARG A CA 1
ATOM 727 C C . ARG A 1 97 ? 9.327 -4.552 8.740 1.00 96.06 97 ARG A C 1
ATOM 729 O O . ARG A 1 97 ? 9.269 -4.694 9.959 1.00 96.06 97 ARG A O 1
ATOM 736 N N . LEU A 1 98 ? 8.529 -3.736 8.063 1.00 95.69 98 LEU A N 1
ATOM 737 C CA . LEU A 1 98 ? 7.486 -2.896 8.642 1.00 95.69 98 LEU A CA 1
ATOM 738 C C . LEU A 1 98 ? 6.120 -3.356 8.126 1.00 95.69 98 LEU A C 1
ATOM 740 O O . LEU A 1 98 ? 5.798 -3.145 6.959 1.00 95.69 98 LEU A O 1
ATOM 744 N N . SER A 1 99 ? 5.322 -3.984 8.989 1.00 94.19 99 SER A N 1
ATOM 745 C CA . SER A 1 99 ? 3.928 -4.355 8.676 1.00 94.19 99 SER A CA 1
ATOM 746 C C . SER A 1 99 ? 2.927 -3.240 8.997 1.00 94.19 99 SER A C 1
ATOM 748 O O . SER A 1 99 ? 1.750 -3.363 8.678 1.00 94.19 99 SER A O 1
ATOM 750 N N . VAL A 1 100 ? 3.397 -2.165 9.633 1.00 94.38 100 VAL A N 1
ATOM 751 C CA . VAL A 1 100 ? 2.621 -0.964 9.948 1.00 94.38 100 VAL A CA 1
ATOM 752 C C . VAL A 1 100 ? 3.458 0.271 9.635 1.00 94.38 100 VAL A C 1
ATOM 754 O O . VAL A 1 100 ? 4.676 0.249 9.838 1.00 94.38 100 VAL A O 1
ATOM 757 N N . LEU A 1 101 ? 2.826 1.338 9.146 1.00 95.00 101 LEU A N 1
ATOM 758 C CA . LEU A 1 101 ? 3.492 2.598 8.802 1.00 95.00 101 LEU A CA 1
ATOM 759 C C . LEU A 1 101 ? 2.844 3.768 9.559 1.00 95.00 101 LEU A C 1
ATOM 761 O O . LEU A 1 101 ? 1.634 3.938 9.458 1.00 95.00 101 LEU A O 1
ATOM 765 N N . PRO A 1 102 ? 3.600 4.616 10.279 1.00 93.75 102 PRO A N 1
ATOM 766 C CA . PRO A 1 102 ? 3.100 5.913 10.721 1.00 93.75 102 PRO A CA 1
ATOM 767 C C . PRO A 1 102 ? 2.502 6.749 9.581 1.00 93.75 102 PRO A C 1
ATOM 769 O O . PRO A 1 102 ? 2.949 6.666 8.437 1.00 93.75 102 PRO A O 1
ATOM 772 N N . VAL A 1 103 ? 1.512 7.579 9.897 1.00 91.50 103 VAL A N 1
ATOM 773 C CA . VAL A 1 103 ? 0.839 8.460 8.937 1.00 91.50 103 VAL A CA 1
ATOM 774 C C . VAL A 1 103 ? 0.792 9.888 9.499 1.00 91.50 103 VAL A C 1
ATOM 776 O O . VAL A 1 103 ? 0.159 1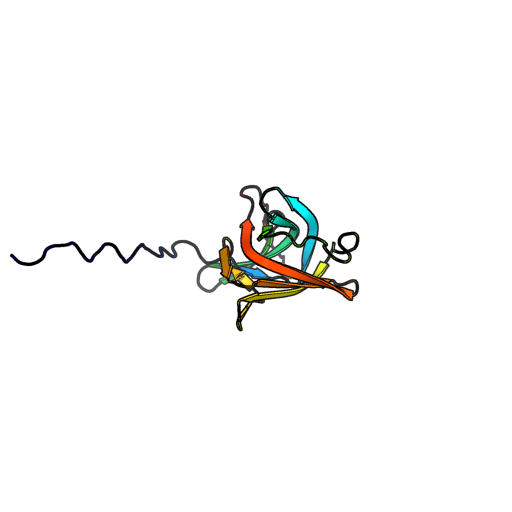0.095 10.533 1.00 91.50 103 VAL A O 1
ATOM 779 N N . PRO A 1 104 ? 1.397 10.884 8.829 1.00 91.56 104 PRO A N 1
ATOM 780 C CA . PRO A 1 104 ? 2.234 10.751 7.637 1.00 91.56 104 PRO A CA 1
ATOM 781 C C . PRO A 1 104 ? 3.596 10.102 7.950 1.00 91.56 104 PRO A C 1
ATOM 783 O O . PRO A 1 104 ? 4.092 10.175 9.074 1.00 91.56 104 PRO A O 1
ATOM 786 N N . SER A 1 105 ? 4.228 9.489 6.948 1.00 93.31 105 SER A N 1
ATOM 787 C CA . SER A 1 105 ? 5.640 9.089 7.029 1.00 93.31 105 SER A CA 1
ATOM 788 C C . SER A 1 105 ? 6.350 9.147 5.683 1.00 93.31 105 SER A C 1
ATOM 790 O O . SER A 1 105 ? 5.730 9.055 4.625 1.00 93.31 105 SER A O 1
ATOM 792 N N . ASP A 1 106 ? 7.673 9.282 5.740 1.00 94.56 106 ASP A N 1
ATOM 793 C CA . ASP A 1 106 ? 8.572 9.221 4.591 1.00 94.56 106 ASP A CA 1
ATOM 794 C C . ASP A 1 106 ? 9.728 8.268 4.921 1.00 94.56 106 ASP A C 1
ATOM 796 O O . ASP A 1 106 ? 10.367 8.371 5.973 1.00 94.56 106 ASP A O 1
ATOM 800 N N . TYR A 1 107 ? 9.971 7.313 4.031 1.00 94.12 107 TYR A N 1
ATOM 801 C CA . TYR A 1 107 ? 11.055 6.350 4.119 1.00 94.12 107 TYR A CA 1
ATOM 802 C C . TYR A 1 107 ? 11.993 6.534 2.943 1.00 94.12 107 TYR A C 1
ATOM 804 O O . TYR A 1 107 ? 11.559 6.533 1.795 1.00 94.12 107 TYR A O 1
ATOM 812 N N . GLN A 1 108 ? 13.293 6.572 3.228 1.00 94.50 108 GLN A N 1
ATOM 813 C CA . GLN A 1 108 ? 14.346 6.585 2.218 1.00 94.50 108 GLN A CA 1
ATOM 814 C C . GLN A 1 108 ? 15.377 5.503 2.535 1.00 94.50 108 GLN A C 1
ATOM 816 O O . GLN A 1 108 ? 15.756 5.314 3.694 1.00 94.50 108 GLN A O 1
ATOM 821 N N . ALA A 1 109 ? 15.806 4.773 1.509 1.00 92.12 109 ALA A N 1
ATOM 822 C CA . ALA A 1 109 ? 16.883 3.795 1.584 1.00 92.12 109 ALA A CA 1
ATOM 823 C C . ALA A 1 109 ? 17.481 3.550 0.193 1.00 92.12 109 ALA A C 1
ATOM 825 O O . ALA A 1 109 ? 16.852 3.835 -0.821 1.00 92.12 109 ALA A O 1
ATOM 826 N N . GLU A 1 110 ? 18.675 2.959 0.143 1.00 90.50 110 GLU A N 1
ATOM 827 C CA . GLU A 1 110 ? 19.266 2.497 -1.121 1.00 90.50 110 GLU A CA 1
ATOM 828 C C . GLU A 1 110 ? 18.334 1.513 -1.848 1.00 90.50 110 GLU A C 1
ATOM 830 O O . GLU A 1 110 ? 18.159 1.595 -3.061 1.00 90.50 110 GLU A O 1
ATOM 835 N N . ALA A 1 111 ? 17.678 0.634 -1.082 1.00 90.06 111 ALA A N 1
ATOM 836 C CA . ALA A 1 111 ? 16.652 -0.270 -1.574 1.00 90.06 111 ALA A CA 1
ATOM 837 C C . ALA A 1 111 ? 15.482 -0.373 -0.584 1.00 90.06 111 ALA A C 1
ATOM 839 O O . ALA A 1 111 ? 15.650 -0.764 0.577 1.00 90.06 111 ALA A O 1
ATOM 840 N N . LEU A 1 112 ? 14.287 -0.060 -1.079 1.00 95.44 112 LEU A N 1
ATOM 841 C CA . LEU A 1 112 ? 13.005 -0.375 -0.466 1.00 95.44 112 LEU A CA 1
ATOM 842 C C . LEU A 1 112 ? 12.288 -1.430 -1.302 1.00 95.44 112 LEU A C 1
ATOM 844 O O . LEU A 1 112 ? 12.313 -1.377 -2.534 1.00 95.44 112 LEU A O 1
ATOM 848 N N . SER A 1 113 ? 11.596 -2.349 -0.632 1.00 95.62 113 SER A N 1
ATOM 849 C CA . SER A 1 113 ? 10.677 -3.267 -1.300 1.00 95.62 113 SER A CA 1
ATOM 850 C C . SER A 1 113 ? 9.339 -3.316 -0.581 1.00 95.62 113 SER A C 1
ATOM 852 O O . SER A 1 113 ? 9.269 -3.626 0.605 1.00 95.62 113 SER A O 1
ATOM 854 N N . LEU A 1 114 ? 8.276 -2.976 -1.297 1.00 96.88 114 LEU A N 1
ATOM 855 C CA . LEU A 1 114 ? 6.903 -3.077 -0.839 1.00 96.88 114 LEU A CA 1
ATOM 856 C C . LEU A 1 114 ? 6.328 -4.406 -1.322 1.00 96.88 114 LEU A C 1
ATOM 858 O O . LEU A 1 114 ? 6.278 -4.659 -2.524 1.00 96.88 114 LEU A O 1
ATOM 862 N N . HIS A 1 115 ? 5.871 -5.229 -0.387 1.00 96.62 115 HIS A N 1
ATOM 863 C CA . HIS A 1 115 ? 5.233 -6.508 -0.663 1.00 96.62 115 HIS A CA 1
ATOM 864 C C . HIS A 1 115 ? 3.763 -6.434 -0.270 1.00 96.62 115 HIS A C 1
ATOM 866 O O . HIS A 1 115 ? 3.450 -6.030 0.849 1.00 96.62 115 HIS A O 1
ATOM 872 N N . LEU A 1 116 ? 2.877 -6.843 -1.173 1.00 96.75 116 LEU A N 1
ATOM 873 C CA . LEU A 1 116 ? 1.430 -6.840 -0.987 1.00 96.75 116 LEU A CA 1
ATOM 874 C C . LEU A 1 116 ? 0.862 -8.210 -1.362 1.00 96.75 116 LEU A C 1
ATOM 876 O O . LEU A 1 116 ? 1.232 -8.782 -2.390 1.00 96.75 116 LEU A O 1
ATOM 880 N N . GLN A 1 117 ? -0.032 -8.732 -0.527 1.00 96.69 117 GLN A N 1
ATOM 881 C CA . GLN A 1 117 ? -0.773 -9.966 -0.770 1.00 96.69 117 GLN A CA 1
ATOM 882 C C . GLN A 1 117 ? -2.262 -9.650 -0.784 1.00 96.69 117 GLN A C 1
ATOM 884 O O . GLN A 1 117 ? -2.794 -9.092 0.175 1.00 96.69 117 GLN A O 1
ATOM 889 N N . PHE A 1 118 ? -2.927 -10.013 -1.872 1.00 95.81 118 PHE A N 1
ATOM 890 C CA . PHE A 1 118 ? -4.344 -9.755 -2.085 1.00 95.81 118 PHE A CA 1
ATOM 891 C C . PHE A 1 118 ? -5.186 -10.977 -1.705 1.00 95.81 118 PHE A C 1
ATOM 893 O O . PHE A 1 118 ? -4.738 -12.123 -1.796 1.00 95.81 118 PHE A O 1
ATOM 900 N N . ALA A 1 119 ? -6.445 -10.747 -1.336 1.00 95.62 119 ALA A N 1
ATOM 901 C CA . ALA A 1 119 ? -7.402 -11.804 -1.000 1.00 95.62 119 ALA A CA 1
ATOM 902 C C . ALA A 1 119 ? -7.721 -12.739 -2.178 1.00 95.62 119 ALA A C 1
ATOM 904 O O . ALA A 1 119 ? -8.108 -13.886 -1.971 1.00 95.62 119 ALA A O 1
ATOM 905 N N . ASN A 1 120 ? -7.508 -12.282 -3.415 1.00 92.31 120 ASN A N 1
ATOM 906 C CA . ASN A 1 120 ? -7.632 -13.103 -4.622 1.00 92.31 120 ASN A CA 1
ATOM 907 C C . ASN A 1 120 ? -6.420 -14.035 -4.862 1.00 92.31 120 ASN A C 1
ATOM 909 O O . ASN A 1 120 ? -6.384 -14.733 -5.872 1.00 92.31 120 ASN A O 1
ATOM 913 N N . GLY A 1 121 ? -5.430 -14.046 -3.961 1.00 92.75 121 GLY A N 1
ATOM 914 C CA . GLY A 1 121 ? -4.217 -14.861 -4.063 1.00 92.75 121 GLY A CA 1
ATOM 915 C C . GLY A 1 121 ? -3.071 -14.207 -4.841 1.00 92.75 121 GLY A C 1
ATOM 916 O O . GLY A 1 121 ? -1.975 -14.768 -4.869 1.00 92.75 121 GLY A O 1
ATOM 917 N N . LEU A 1 122 ? -3.283 -13.028 -5.438 1.00 94.19 122 LEU A N 1
ATOM 918 C CA . LEU A 1 122 ? -2.227 -12.277 -6.112 1.00 94.19 122 LEU A CA 1
ATOM 919 C C . LEU A 1 122 ? -1.173 -11.808 -5.103 1.00 94.19 122 LEU A C 1
ATOM 921 O O . LEU A 1 122 ? -1.490 -11.335 -4.009 1.00 94.19 122 LEU A O 1
ATOM 925 N N . GLN A 1 123 ? 0.092 -11.889 -5.504 1.00 94.56 123 GLN A N 1
ATOM 926 C CA . GLN A 1 123 ? 1.209 -11.296 -4.779 1.00 94.56 123 GLN A CA 1
ATOM 927 C C . GLN A 1 123 ? 1.888 -10.268 -5.668 1.00 94.56 123 GLN A C 1
ATOM 929 O O . GLN A 1 123 ? 2.206 -10.547 -6.821 1.00 94.56 123 GLN A O 1
ATOM 934 N N . MET A 1 124 ? 2.131 -9.086 -5.118 1.00 93.31 124 MET A N 1
ATOM 935 C CA . MET A 1 124 ? 2.790 -8.002 -5.827 1.00 93.31 124 MET A CA 1
ATOM 936 C C . MET A 1 124 ? 3.980 -7.511 -5.014 1.00 93.31 124 MET A C 1
ATOM 938 O O . MET A 1 124 ? 3.884 -7.291 -3.805 1.00 93.31 124 MET A O 1
ATOM 942 N N . GLN A 1 125 ? 5.100 -7.312 -5.700 1.00 94.12 125 GLN A N 1
ATOM 943 C CA . GLN A 1 125 ? 6.301 -6.723 -5.132 1.00 94.12 125 GLN A CA 1
ATOM 944 C C . GLN A 1 125 ? 6.709 -5.514 -5.968 1.00 94.12 125 GLN A C 1
ATOM 946 O O . GLN A 1 125 ? 6.879 -5.613 -7.183 1.00 94.12 125 GLN A O 1
ATOM 951 N N . LEU A 1 126 ? 6.872 -4.372 -5.308 1.00 93.62 126 LEU A N 1
ATOM 952 C CA . LEU A 1 126 ? 7.336 -3.132 -5.914 1.00 93.62 126 LEU A CA 1
ATOM 953 C C . LEU A 1 126 ? 8.635 -2.709 -5.237 1.00 93.62 126 LEU A C 1
ATOM 955 O O . LEU A 1 126 ? 8.768 -2.825 -4.022 1.00 93.62 126 LEU A O 1
ATOM 959 N N . SER A 1 127 ? 9.582 -2.196 -6.012 1.00 94.00 127 SER A N 1
ATOM 960 C CA . SER A 1 127 ? 10.870 -1.741 -5.488 1.00 94.00 127 SER A CA 1
ATOM 961 C C . SER A 1 127 ? 11.113 -0.287 -5.855 1.00 94.00 127 SER A C 1
ATOM 963 O O . SER A 1 127 ? 10.738 0.151 -6.941 1.00 94.00 127 SER A O 1
ATOM 965 N N . GLY A 1 128 ? 11.750 0.441 -4.945 1.00 93.56 128 GLY A N 1
ATOM 966 C CA . GLY A 1 128 ? 12.104 1.846 -5.103 1.00 93.56 128 GLY A CA 1
ATOM 967 C C . GLY A 1 128 ? 13.192 2.246 -4.110 1.00 93.56 128 GLY A C 1
ATOM 968 O O . GLY A 1 128 ? 13.742 1.400 -3.409 1.00 93.56 128 GLY A O 1
ATOM 969 N N . SER A 1 129 ? 13.496 3.534 -4.040 1.00 94.81 129 SER A N 1
ATOM 970 C CA . SER A 1 129 ? 14.451 4.123 -3.094 1.00 94.81 129 SER A CA 1
ATOM 971 C C . SER A 1 129 ? 13.768 4.999 -2.041 1.00 94.81 129 SER A C 1
ATOM 973 O O . SER A 1 129 ? 14.349 5.290 -0.998 1.00 94.81 129 SER A O 1
ATOM 975 N N . SER A 1 130 ? 12.521 5.410 -2.275 1.00 96.12 130 SER A N 1
ATOM 976 C CA . SER A 1 130 ? 11.702 6.077 -1.269 1.00 96.12 130 SER A CA 1
ATOM 977 C C . SER A 1 130 ? 10.241 5.645 -1.310 1.00 96.12 130 SER A C 1
ATOM 979 O O . SER A 1 130 ? 9.728 5.226 -2.350 1.00 96.12 130 SER A O 1
ATOM 981 N N . LEU A 1 131 ? 9.580 5.728 -0.154 1.00 97.06 131 LEU A N 1
ATOM 982 C CA . LEU A 1 131 ? 8.149 5.509 0.001 1.00 97.06 131 LEU A CA 1
ATOM 983 C C . LEU A 1 131 ? 7.574 6.558 0.950 1.00 97.06 131 LEU A C 1
ATOM 985 O O . LEU A 1 131 ? 7.980 6.626 2.108 1.00 97.06 131 LEU A O 1
ATOM 989 N N . ARG A 1 132 ? 6.594 7.326 0.476 1.00 96.19 132 ARG A N 1
ATOM 990 C CA . ARG A 1 132 ? 5.797 8.227 1.315 1.00 96.19 132 ARG A CA 1
ATOM 991 C C . ARG A 1 132 ? 4.443 7.606 1.609 1.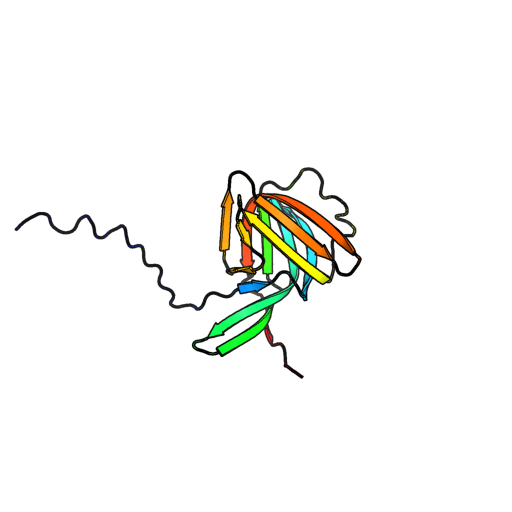00 96.19 132 ARG A C 1
ATOM 993 O O . ARG A 1 132 ? 3.799 7.091 0.700 1.00 96.19 132 ARG A O 1
ATOM 1000 N N . CYS A 1 133 ? 4.024 7.664 2.865 1.00 95.12 133 CYS A N 1
ATOM 1001 C CA . CYS A 1 133 ? 2.683 7.320 3.310 1.00 95.12 133 CYS A CA 1
ATOM 1002 C C . CYS A 1 133 ? 1.970 8.607 3.711 1.00 95.12 133 CYS A C 1
ATOM 1004 O O . CYS A 1 133 ? 2.340 9.258 4.688 1.00 95.12 133 CYS A O 1
ATOM 1006 N N . GLU A 1 134 ? 0.948 8.976 2.951 1.00 92.12 134 GLU A N 1
ATOM 1007 C CA . GLU A 1 134 ? 0.265 10.257 3.084 1.00 92.12 134 GLU A CA 1
ATOM 1008 C C . GLU A 1 134 ? -1.230 10.027 3.292 1.00 92.12 134 GLU A C 1
ATOM 1010 O O . GLU A 1 134 ? -1.816 9.105 2.725 1.00 92.12 134 GLU A O 1
ATOM 1015 N N . ALA A 1 135 ? -1.854 10.885 4.094 1.00 86.25 135 ALA A N 1
ATOM 1016 C CA . ALA A 1 135 ? -3.303 10.974 4.191 1.00 86.25 135 ALA A CA 1
ATOM 1017 C C . ALA A 1 135 ? -3.762 12.264 3.508 1.00 86.25 135 ALA A C 1
ATOM 1019 O O . ALA A 1 135 ? -3.217 13.335 3.766 1.00 86.25 135 ALA A O 1
ATOM 1020 N N . SER A 1 136 ? -4.767 12.161 2.645 1.00 77.69 136 SER A N 1
ATOM 1021 C CA . SER A 1 136 ? -5.466 13.312 2.084 1.00 77.69 136 SER A CA 1
ATOM 1022 C C . SER A 1 136 ? -6.169 14.090 3.194 1.00 77.69 136 SER A C 1
ATOM 1024 O O . SER A 1 136 ? -6.845 13.502 4.038 1.00 77.69 136 SER A O 1
ATOM 1026 N N . GLU A 1 137 ? -6.083 15.418 3.152 1.00 61.19 137 GLU A N 1
ATOM 1027 C CA . GLU A 1 137 ? -6.809 16.313 4.067 1.00 61.19 137 GLU A CA 1
ATOM 1028 C C . GLU A 1 137 ? -8.337 16.194 3.924 1.00 61.19 137 GLU A C 1
ATOM 1030 O O . GLU A 1 137 ? -9.086 16.556 4.825 1.00 61.19 137 GLU A O 1
ATOM 1035 N N . GLN A 1 138 ? -8.812 15.656 2.796 1.00 55.72 138 GLN A N 1
ATOM 1036 C CA . GLN A 1 138 ? -10.231 15.435 2.505 1.00 55.72 138 GLN A CA 1
ATOM 1037 C C . GLN A 1 138 ? -10.711 14.029 2.910 1.00 55.72 138 GLN A C 1
ATOM 1039 O O . GLN A 1 138 ? -11.868 13.680 2.655 1.00 55.72 138 GLN A O 1
ATOM 1044 N N . ALA A 1 139 ? -9.835 13.205 3.500 1.00 60.88 139 ALA A N 1
ATOM 1045 C CA . ALA A 1 139 ? -10.157 11.841 3.902 1.00 60.88 139 ALA A CA 1
ATOM 1046 C C . ALA A 1 139 ? -11.264 11.831 4.962 1.00 60.88 139 ALA A C 1
ATOM 1048 O O . ALA A 1 139 ? -11.173 12.512 5.985 1.00 60.88 139 ALA A O 1
ATOM 1049 N N . ARG A 1 140 ? -12.299 11.018 4.744 1.00 61.09 140 ARG A N 1
ATOM 1050 C CA . ARG A 1 140 ? -13.286 10.714 5.782 1.00 61.09 140 ARG A CA 1
ATOM 1051 C C . ARG A 1 140 ? -12.849 9.442 6.489 1.00 61.09 140 ARG A C 1
ATOM 1053 O O . ARG A 1 140 ? -12.614 8.428 5.836 1.00 61.09 140 ARG A O 1
ATOM 1060 N N . GLN A 1 141 ? -12.758 9.506 7.811 1.00 59.62 141 GLN A N 1
ATOM 1061 C CA . GLN A 1 141 ? -12.614 8.312 8.632 1.00 59.62 141 GLN A CA 1
ATOM 1062 C C . GLN A 1 141 ? -13.994 7.735 8.917 1.00 59.62 141 GLN A C 1
ATOM 1064 O O . GLN A 1 141 ? -14.915 8.462 9.290 1.00 59.62 141 GLN A O 1
ATOM 1069 N N . VAL A 1 142 ? -14.126 6.430 8.716 1.00 65.81 142 VAL A N 1
ATOM 1070 C CA . VAL A 1 142 ? -15.290 5.662 9.149 1.00 65.81 142 VAL A CA 1
ATOM 1071 C C . VAL A 1 142 ? -14.823 4.774 10.291 1.00 65.81 142 VAL A C 1
ATOM 1073 O O . VAL A 1 142 ? -13.940 3.937 10.103 1.00 65.81 142 VAL A O 1
ATOM 1076 N N . GLU A 1 143 ? -15.369 4.998 11.484 1.00 65.12 143 GLU A N 1
ATOM 1077 C CA . GLU A 1 143 ? -15.072 4.168 12.651 1.00 65.12 143 GLU A CA 1
ATOM 1078 C C . GLU A 1 143 ? -15.531 2.729 12.408 1.00 65.12 143 GLU A C 1
ATOM 1080 O O . GLU A 1 143 ? -16.608 2.487 11.852 1.00 65.12 143 GLU A O 1
ATOM 1085 N N . VAL A 1 144 ? -14.721 1.763 12.845 1.00 63.25 144 VAL A N 1
ATOM 1086 C CA . VAL A 1 144 ? -15.171 0.375 12.912 1.00 63.25 144 VAL A CA 1
ATOM 1087 C C . VAL A 1 144 ? -16.069 0.256 14.135 1.00 63.25 144 VAL A C 1
ATOM 1089 O O . VAL A 1 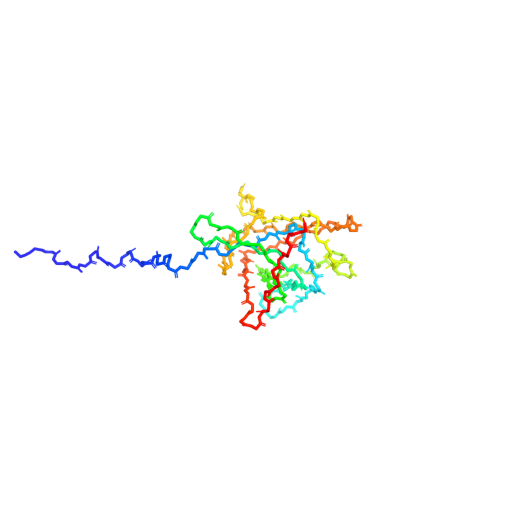144 ? -15.596 0.236 15.270 1.00 63.25 144 VAL A O 1
ATOM 1092 N N . LEU A 1 145 ? -17.380 0.173 13.913 1.00 51.09 145 LEU A N 1
ATOM 1093 C CA . LEU A 1 145 ? -18.297 -0.261 14.958 1.00 51.09 145 LEU A CA 1
ATOM 1094 C C . LEU A 1 145 ? -18.007 -1.739 15.226 1.00 51.09 145 LEU A C 1
ATOM 1096 O O . LEU A 1 145 ? -18.373 -2.606 14.430 1.00 51.09 145 LEU A O 1
ATOM 1100 N N . ALA A 1 146 ? -17.305 -2.016 16.324 1.00 45.56 146 ALA A N 1
ATOM 1101 C CA . ALA A 1 146 ? -17.189 -3.370 16.842 1.00 45.56 146 ALA A CA 1
ATOM 1102 C C . ALA A 1 146 ? -18.610 -3.910 17.081 1.00 45.56 146 ALA A C 1
ATOM 1104 O O . ALA A 1 146 ? -19.391 -3.295 17.809 1.00 45.56 146 ALA A O 1
ATOM 1105 N N . CYS A 1 147 ? -18.951 -5.000 16.394 1.00 33.16 147 CYS A N 1
ATOM 1106 C CA . CYS A 1 147 ? -20.190 -5.744 16.609 1.00 33.16 147 CYS A CA 1
ATOM 1107 C C . CYS A 1 147 ? -20.035 -6.703 17.790 1.00 33.16 147 CYS A C 1
ATOM 1109 O O . CYS A 1 147 ? -18.932 -7.283 17.926 1.00 33.16 147 CYS A O 1
#